Protein AF-A0A1W9QT83-F1 (afdb_monomer_lite)

Sequence (142 aa):
SISLGHSGQTVPYPSFKALQLLGELPFEMGDELLMIAYSELGGSGMVKSPEMSQEYIMQFAVNIACPGLDSLLYEDQLYHTIRVGGQCWMKENLNVGEMIMGNQTQTNNGTIEKYCYGNSTDLCNMRGGLFKWDELMQYCAI

Foldseek 3Di:
DDWDWDDDPPDPDTDIDDDDPPDDDPDDQQDWDWAWDADPLGIAIDIDRHNDDDDDDTDSDWPDFDVVPQWDQDQNDIFGWIQDSNDIDTPAAAAHWDEDEPVDDDDLPVTQYFHAVVNDVVSCVVHNTHDDPCSVVSVDDD

Secondary structure (DSSP, 8-state):
---EEE--TT-SS-EEE----SS-----TT--EEEEEEETTEEEEEEE--SS---------SSPPBTTBSEEEETTEEEEEEEETTEEEESSPP--SEEE-TTS---SSSS-EEE-GGG-HHHHHHH--B--HHHHTTT---

Structure (mmCIF, N/CA/C/O 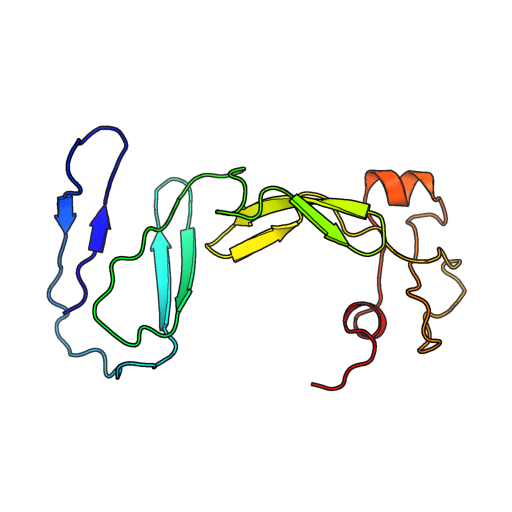backbone):
data_AF-A0A1W9QT83-F1
#
_entry.id   AF-A0A1W9QT83-F1
#
loop_
_atom_site.group_PDB
_atom_site.id
_atom_site.type_symbol
_atom_site.label_atom_id
_atom_site.label_alt_id
_atom_site.label_comp_id
_atom_site.label_asym_id
_atom_site.label_entity_id
_ato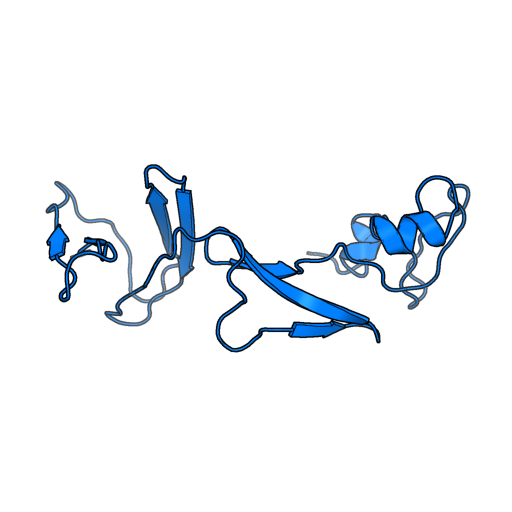m_site.label_seq_id
_atom_site.pdbx_PDB_ins_code
_atom_site.Cartn_x
_atom_site.Cartn_y
_atom_site.Cartn_z
_atom_site.occupancy
_atom_site.B_iso_or_equiv
_atom_site.auth_seq_id
_atom_site.auth_comp_id
_atom_site.auth_asym_id
_atom_site.auth_atom_id
_atom_site.pdbx_PDB_model_num
ATOM 1 N N . SER A 1 1 ? 27.875 2.497 -19.200 1.00 55.38 1 SER A N 1
ATOM 2 C CA . SER A 1 1 ? 27.122 3.642 -19.754 1.00 55.38 1 SER A CA 1
ATOM 3 C C . SER A 1 1 ? 25.636 3.333 -19.675 1.00 55.38 1 SER A C 1
ATOM 5 O O . SER A 1 1 ? 25.243 2.220 -20.002 1.00 55.38 1 SER A O 1
ATOM 7 N N . ILE A 1 2 ? 24.811 4.273 -19.205 1.00 59.38 2 ILE A N 1
ATOM 8 C CA . ILE A 1 2 ? 23.347 4.124 -19.239 1.00 59.38 2 ILE A CA 1
ATOM 9 C C . ILE A 1 2 ? 22.875 4.513 -20.641 1.00 59.38 2 ILE A C 1
ATOM 11 O O . ILE A 1 2 ? 23.244 5.572 -21.147 1.00 59.38 2 ILE A O 1
ATOM 15 N N . SER A 1 3 ? 22.075 3.658 -21.274 1.00 62.03 3 SER A N 1
ATOM 16 C CA . SER A 1 3 ? 21.411 3.969 -22.541 1.00 62.03 3 SER A CA 1
ATOM 17 C C . SER A 1 3 ? 19.902 3.947 -22.324 1.00 62.03 3 SER A C 1
ATOM 19 O O . SER A 1 3 ? 19.382 3.042 -21.676 1.00 62.03 3 SER A O 1
ATOM 21 N N . LEU A 1 4 ? 19.201 4.976 -22.805 1.00 60.41 4 LEU A N 1
ATOM 22 C CA . LEU A 1 4 ? 17.752 5.092 -22.660 1.00 60.41 4 LEU A CA 1
ATOM 23 C C . LEU A 1 4 ? 17.094 4.792 -24.007 1.00 60.41 4 LEU A C 1
ATOM 25 O O . LEU A 1 4 ? 17.398 5.415 -25.021 1.00 60.41 4 LEU A O 1
ATOM 29 N N . GLY A 1 5 ? 16.197 3.813 -24.029 1.00 58.50 5 GLY A N 1
ATOM 30 C CA . GLY A 1 5 ? 15.383 3.479 -25.195 1.00 58.50 5 GLY A CA 1
ATOM 31 C C . GLY A 1 5 ? 13.982 4.056 -25.081 1.00 58.50 5 GLY A C 1
ATOM 32 O O . GLY A 1 5 ? 13.394 4.041 -24.004 1.00 58.50 5 GLY A O 1
ATOM 33 N N . HIS A 1 6 ? 13.425 4.531 -26.195 1.00 55.66 6 HIS A N 1
ATOM 34 C CA . HIS A 1 6 ? 11.989 4.785 -26.302 1.00 55.66 6 HIS A CA 1
ATOM 35 C C . HIS A 1 6 ? 11.389 3.805 -27.315 1.00 55.66 6 HIS A C 1
ATOM 37 O O . HIS A 1 6 ? 11.796 3.784 -28.479 1.00 55.66 6 HIS A O 1
ATOM 43 N N . SER A 1 7 ? 10.417 3.003 -26.876 1.00 55.75 7 SER A N 1
ATOM 44 C CA . SER A 1 7 ? 9.588 2.164 -27.745 1.00 55.75 7 SER A CA 1
ATOM 45 C C . SER A 1 7 ? 8.173 2.736 -27.742 1.00 55.75 7 SER A C 1
ATOM 47 O O . SER A 1 7 ? 7.360 2.442 -26.870 1.00 55.75 7 SER A O 1
ATOM 49 N N . GLY A 1 8 ? 7.910 3.634 -28.691 1.00 51.91 8 GLY A N 1
ATOM 50 C CA . GLY A 1 8 ? 6.544 4.030 -29.021 1.00 51.91 8 GLY A CA 1
ATOM 51 C C . GLY A 1 8 ? 5.920 2.949 -29.898 1.00 51.91 8 GLY A C 1
ATOM 52 O O . GLY A 1 8 ? 6.623 2.360 -30.717 1.00 51.91 8 GLY A O 1
ATOM 53 N N . GLN A 1 9 ? 4.612 2.715 -29.773 1.00 50.53 9 GLN A N 1
ATOM 54 C CA . GLN A 1 9 ? 3.831 1.721 -30.539 1.00 50.53 9 GLN A CA 1
ATOM 55 C C . GLN A 1 9 ? 3.904 1.845 -32.083 1.00 50.53 9 GLN A C 1
ATOM 57 O O . GLN A 1 9 ? 3.215 1.118 -32.790 1.00 50.53 9 GLN A O 1
ATOM 62 N N . THR A 1 10 ? 4.729 2.732 -32.636 1.00 45.62 10 THR A N 1
ATOM 63 C CA . THR A 1 10 ? 4.882 2.977 -34.076 1.00 45.62 10 THR A CA 1
ATOM 64 C C . THR A 1 10 ? 6.204 2.481 -34.669 1.00 45.62 10 THR A C 1
ATOM 66 O O . THR A 1 10 ? 6.381 2.587 -35.881 1.00 45.62 10 THR A O 1
ATOM 69 N N . VAL A 1 11 ? 7.123 1.914 -33.875 1.00 47.56 11 VAL A N 1
ATOM 70 C CA . VAL A 1 11 ? 8.383 1.345 -34.388 1.00 47.56 11 VAL A CA 1
ATOM 71 C C . VAL A 1 11 ? 8.603 -0.096 -33.909 1.00 47.56 11 VAL A C 1
ATOM 73 O O . VAL A 1 11 ? 8.584 -0.344 -32.706 1.00 47.56 11 VAL A O 1
ATOM 76 N N . PRO A 1 12 ? 8.864 -1.053 -34.826 1.00 52.12 12 PRO A N 1
ATOM 77 C CA . PRO A 1 12 ? 9.089 -2.461 -34.481 1.00 52.12 12 PRO A CA 1
ATOM 78 C C . PRO A 1 12 ? 10.422 -2.717 -33.759 1.00 52.12 12 PRO A C 1
ATOM 80 O O . PRO A 1 12 ? 10.658 -3.828 -33.295 1.00 52.12 12 PRO A O 1
ATOM 83 N N . TYR A 1 13 ? 11.281 -1.698 -33.641 1.00 56.44 13 TYR A N 1
ATOM 84 C CA . TYR A 1 13 ? 12.549 -1.760 -32.922 1.00 56.44 13 TYR A CA 1
ATOM 85 C C . TYR A 1 13 ? 12.669 -0.563 -31.970 1.00 56.44 13 TYR A C 1
ATOM 87 O O . TYR A 1 13 ? 12.417 0.569 -32.398 1.00 56.44 13 TYR A O 1
ATOM 95 N N . PRO A 1 14 ? 13.059 -0.770 -30.699 1.00 59.81 14 PRO A N 1
ATOM 96 C CA . PRO A 1 14 ? 13.330 0.333 -29.787 1.00 59.81 14 PRO A CA 1
ATOM 97 C C . PRO A 1 14 ? 14.470 1.189 -30.351 1.00 59.81 14 PRO A C 1
ATOM 99 O O . PRO A 1 14 ? 15.578 0.708 -30.583 1.00 59.81 14 PRO A O 1
ATOM 102 N N . SER A 1 15 ? 14.206 2.475 -30.587 1.00 58.28 15 SER A N 1
ATOM 103 C CA . SER A 1 15 ? 15.265 3.420 -30.934 1.00 58.28 15 SER A CA 1
ATOM 104 C C . SER A 1 15 ? 15.925 3.891 -29.642 1.00 58.28 15 SER A C 1
ATOM 106 O O . SER A 1 15 ? 15.308 4.619 -28.854 1.00 58.28 15 SER A O 1
ATOM 108 N N . PHE A 1 16 ? 17.165 3.470 -29.411 1.00 58.16 16 PHE A N 1
ATOM 109 C CA . PHE A 1 16 ? 17.942 3.915 -28.261 1.00 58.16 16 PHE A CA 1
ATOM 110 C C . PHE A 1 16 ? 18.476 5.331 -28.491 1.00 58.16 16 PHE A C 1
ATOM 112 O O . PHE A 1 16 ? 19.117 5.620 -29.501 1.00 58.16 16 PHE A O 1
ATOM 119 N N . LYS A 1 17 ? 18.197 6.229 -27.547 1.00 58.16 17 LYS A N 1
ATOM 120 C CA . LYS A 1 17 ? 18.796 7.558 -27.446 1.00 58.16 17 LYS A CA 1
ATOM 121 C C . LYS A 1 17 ? 19.750 7.531 -26.256 1.00 58.16 17 LYS A C 1
ATOM 123 O O . LYS A 1 17 ? 19.338 7.614 -25.103 1.00 58.16 17 LYS A O 1
ATOM 128 N N . ALA A 1 18 ? 21.038 7.394 -26.536 1.00 56.88 18 ALA A N 1
ATOM 129 C CA . ALA A 1 18 ? 22.068 7.560 -25.523 1.00 56.88 18 ALA A CA 1
ATOM 130 C C . ALA A 1 18 ? 22.565 9.009 -25.559 1.00 56.88 18 ALA A C 1
ATOM 132 O O . ALA A 1 18 ? 22.970 9.502 -26.611 1.00 56.88 18 ALA A O 1
ATOM 133 N N . LEU A 1 19 ? 22.536 9.684 -24.414 1.00 58.28 19 LEU A N 1
ATOM 134 C CA . LEU A 1 19 ? 23.326 10.887 -24.194 1.00 58.28 19 LEU A CA 1
ATOM 135 C C . LEU A 1 19 ? 24.531 10.465 -23.354 1.00 58.28 19 LEU A C 1
ATOM 137 O O . LEU A 1 19 ? 24.359 9.896 -22.277 1.00 58.28 19 LEU A O 1
ATOM 141 N N . GLN A 1 20 ? 25.744 10.721 -23.844 1.00 57.00 20 GLN A N 1
ATOM 142 C CA . GLN A 1 20 ? 26.935 10.600 -23.012 1.00 57.00 20 GLN A CA 1
ATOM 143 C C . GLN A 1 20 ? 26.836 11.698 -21.947 1.00 57.00 20 GLN A C 1
ATOM 145 O O . GLN A 1 20 ? 26.928 12.883 -22.268 1.00 57.00 20 GLN A O 1
ATOM 150 N N . LEU A 1 21 ? 26.576 11.323 -20.695 1.00 58.50 21 LEU A N 1
ATOM 151 C CA . LEU A 1 21 ? 26.629 12.270 -19.585 1.00 58.50 21 LEU A CA 1
ATOM 152 C C . LEU A 1 21 ? 28.044 12.867 -19.528 1.00 58.50 21 LEU A C 1
ATOM 154 O O . LEU A 1 21 ? 29.029 12.144 -19.658 1.00 58.50 21 LEU A O 1
ATOM 158 N N . LEU A 1 22 ? 28.146 14.185 -19.329 1.00 54.22 22 LEU A N 1
ATOM 159 C CA . LEU A 1 22 ? 29.419 14.917 -19.191 1.00 54.22 22 LEU A CA 1
ATOM 160 C C . LEU A 1 22 ? 30.141 14.632 -17.852 1.00 54.22 22 LEU A C 1
ATOM 162 O O . LEU A 1 22 ? 31.019 15.385 -17.443 1.00 54.22 22 LEU A O 1
ATOM 166 N N . GLY A 1 23 ? 29.778 13.541 -17.178 1.00 60.16 23 GLY A N 1
ATOM 167 C CA . GLY A 1 23 ? 30.364 13.049 -15.939 1.00 60.16 23 GLY A CA 1
ATOM 168 C C . GLY A 1 23 ? 29.958 11.594 -15.697 1.00 60.16 23 GLY A C 1
ATOM 169 O O . GLY A 1 23 ? 28.930 11.132 -16.199 1.00 60.16 23 GLY A O 1
ATOM 170 N N . GLU A 1 24 ? 30.782 10.867 -14.947 1.00 60.38 24 GLU A N 1
ATOM 171 C CA . GLU A 1 24 ? 30.447 9.531 -14.458 1.00 60.38 24 GLU A CA 1
ATOM 172 C C . GLU A 1 24 ? 29.408 9.662 -13.3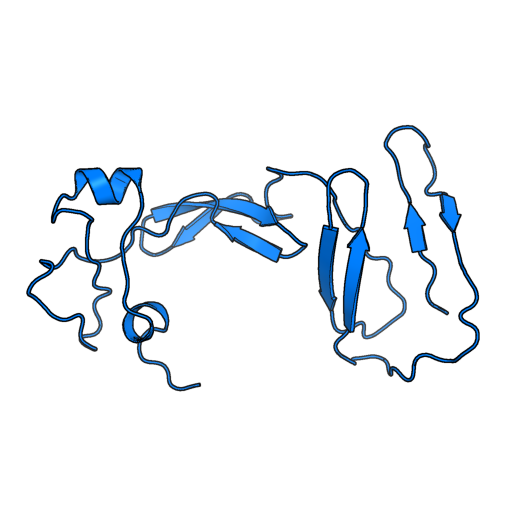38 1.00 60.38 24 GLU A C 1
ATOM 174 O O . GLU A 1 24 ? 29.560 10.483 -12.435 1.00 60.38 24 GLU A O 1
ATOM 179 N N . LEU A 1 25 ? 28.329 8.878 -13.403 1.00 67.50 25 LEU A N 1
ATOM 180 C CA . LEU A 1 25 ? 27.486 8.651 -12.233 1.00 67.50 25 LEU A CA 1
ATOM 181 C C . LEU A 1 25 ? 28.232 7.621 -11.372 1.00 67.50 25 LEU A C 1
ATOM 183 O O . LEU A 1 25 ? 28.440 6.514 -11.870 1.00 67.50 25 LEU A O 1
ATOM 187 N N . PRO A 1 26 ? 28.665 7.954 -10.146 1.00 71.12 26 PRO A N 1
ATOM 188 C CA . PRO A 1 26 ? 29.337 6.999 -9.278 1.00 71.12 26 PRO A CA 1
ATOM 189 C C . PRO A 1 26 ? 28.284 6.043 -8.712 1.00 71.12 26 PRO A C 1
ATOM 191 O O . PRO A 1 26 ? 27.663 6.338 -7.696 1.00 71.12 26 PRO A O 1
ATOM 194 N N . PHE A 1 27 ? 28.033 4.944 -9.417 1.00 74.62 27 PHE A N 1
ATOM 195 C CA . PHE A 1 27 ? 27.234 3.833 -8.916 1.00 74.62 27 PHE A CA 1
ATOM 196 C C . PHE A 1 27 ? 27.957 2.520 -9.195 1.00 74.62 27 PHE A C 1
ATOM 198 O O . PHE A 1 27 ? 28.554 2.339 -10.260 1.00 74.62 27 PHE A O 1
ATOM 205 N N . GLU A 1 28 ? 27.876 1.606 -8.244 1.00 82.62 28 GLU A N 1
ATOM 206 C CA . GLU A 1 28 ? 28.379 0.245 -8.338 1.00 82.62 28 GLU A CA 1
ATOM 207 C C . GLU A 1 28 ? 27.231 -0.728 -8.644 1.00 82.62 28 GLU A C 1
ATOM 209 O O . GLU A 1 28 ? 26.045 -0.427 -8.473 1.00 82.62 28 GLU A O 1
ATOM 214 N N . MET A 1 29 ? 27.570 -1.925 -9.127 1.00 83.50 29 MET A N 1
ATOM 215 C CA . MET A 1 29 ? 26.573 -2.994 -9.240 1.00 83.50 29 MET A CA 1
ATOM 216 C C . MET A 1 29 ? 26.015 -3.313 -7.849 1.00 83.50 29 MET A C 1
ATOM 218 O O . MET A 1 29 ? 26.774 -3.495 -6.899 1.00 83.50 29 MET A O 1
ATOM 222 N N . GLY A 1 30 ? 24.691 -3.394 -7.743 1.00 85.69 30 GLY A N 1
ATOM 223 C CA . GLY A 1 30 ? 23.987 -3.577 -6.473 1.00 85.69 30 GLY A CA 1
ATOM 224 C C . GLY A 1 30 ? 23.575 -2.281 -5.768 1.00 85.69 30 GLY A C 1
ATOM 225 O O . GLY A 1 30 ? 22.769 -2.357 -4.841 1.00 85.69 30 GLY A O 1
ATOM 226 N N . ASP A 1 31 ? 24.027 -1.107 -6.221 1.00 88.50 31 ASP A N 1
ATOM 227 C CA . ASP A 1 31 ? 23.522 0.163 -5.692 1.00 88.50 31 ASP A CA 1
ATOM 228 C C . ASP A 1 31 ? 22.038 0.338 -6.015 1.00 88.50 31 ASP A C 1
ATOM 230 O O . ASP A 1 31 ? 21.573 0.014 -7.111 1.00 88.50 31 ASP A O 1
ATOM 234 N N . GLU A 1 32 ? 21.285 0.884 -5.062 1.00 89.19 32 GLU A N 1
ATOM 235 C CA . GLU A 1 32 ? 19.878 1.201 -5.270 1.00 89.19 32 GLU A CA 1
ATOM 236 C C . GLU A 1 32 ? 19.735 2.456 -6.141 1.00 89.19 32 GLU A C 1
ATOM 238 O O . GLU A 1 32 ? 20.137 3.561 -5.772 1.00 89.19 32 GLU A O 1
ATOM 243 N N . LEU A 1 33 ? 19.130 2.283 -7.314 1.00 85.50 33 LEU A N 1
ATOM 244 C CA . LEU A 1 33 ? 18.914 3.333 -8.297 1.00 85.50 33 LEU A CA 1
ATOM 245 C C . LEU A 1 33 ? 17.421 3.630 -8.444 1.00 85.50 33 LEU A C 1
ATOM 247 O O . LEU A 1 33 ? 16.621 2.751 -8.777 1.00 85.50 33 LEU A O 1
ATOM 251 N N . LEU A 1 34 ? 17.058 4.905 -8.293 1.00 84.25 34 LEU A N 1
ATOM 252 C CA . LEU A 1 34 ? 15.756 5.428 -8.698 1.00 84.25 34 LEU A CA 1
ATOM 253 C C . LEU A 1 34 ? 15.821 5.870 -10.164 1.00 84.25 34 LEU A C 1
ATOM 255 O O . LEU A 1 34 ? 16.375 6.917 -10.500 1.00 84.25 34 LEU A O 1
ATOM 259 N N . MET A 1 35 ? 15.224 5.076 -11.047 1.00 82.06 35 MET A N 1
ATOM 260 C CA . MET A 1 35 ? 15.076 5.406 -12.462 1.00 82.06 35 MET A CA 1
ATOM 261 C C . MET A 1 35 ? 13.726 6.078 -12.679 1.00 82.06 35 MET A C 1
ATOM 263 O O . MET A 1 35 ? 12.700 5.480 -12.375 1.00 82.06 35 MET A O 1
ATOM 267 N N . ILE A 1 36 ? 13.707 7.297 -13.219 1.00 79.38 36 ILE A N 1
ATOM 268 C CA . ILE A 1 36 ? 12.475 8.020 -13.566 1.00 79.38 36 ILE A CA 1
ATOM 269 C C . ILE A 1 36 ? 12.534 8.403 -15.040 1.00 79.38 36 ILE A C 1
ATOM 271 O O . ILE A 1 36 ? 13.524 8.966 -15.504 1.00 79.38 36 ILE A O 1
ATOM 275 N N . ALA A 1 37 ? 11.450 8.149 -15.762 1.00 78.50 37 ALA A N 1
ATOM 276 C CA . ALA A 1 37 ? 11.232 8.662 -17.099 1.00 78.50 37 ALA A CA 1
ATOM 277 C C . ALA A 1 37 ? 9.956 9.497 -17.157 1.00 78.50 37 ALA A C 1
ATOM 279 O O . ALA A 1 37 ? 8.960 9.203 -16.498 1.00 78.50 37 ALA A O 1
ATOM 280 N N . TYR A 1 38 ? 9.991 10.527 -17.994 1.00 75.38 38 TYR A N 1
ATOM 281 C CA . TYR A 1 38 ? 8.864 11.410 -18.253 1.00 75.38 38 TYR A CA 1
ATOM 282 C C . TYR A 1 38 ? 8.428 11.272 -19.707 1.00 75.38 38 TYR A C 1
ATOM 284 O O . TYR A 1 38 ? 9.256 11.155 -20.611 1.00 75.38 38 TYR A O 1
ATOM 292 N N . SER A 1 39 ? 7.119 11.302 -19.916 1.00 75.50 39 SER A N 1
ATOM 293 C CA . SER A 1 39 ? 6.467 11.364 -21.221 1.00 75.50 39 SER A CA 1
ATOM 294 C C . SER A 1 39 ? 5.376 12.437 -21.194 1.00 75.50 39 SER A C 1
ATOM 296 O O . SER A 1 39 ? 5.061 12.978 -20.133 1.00 75.50 39 SER A O 1
ATOM 298 N N . GLU A 1 40 ? 4.748 12.705 -22.338 1.00 74.00 40 GLU A N 1
ATOM 299 C CA . GLU A 1 40 ? 3.580 13.597 -22.413 1.00 74.00 40 GLU A CA 1
ATOM 300 C C . GLU A 1 40 ? 2.391 13.101 -21.568 1.00 74.00 40 GLU A C 1
ATOM 302 O O . GLU A 1 40 ? 1.560 13.899 -21.147 1.00 74.00 40 GLU A O 1
ATOM 307 N N . LEU A 1 41 ? 2.331 11.798 -21.268 1.00 71.19 41 LEU A N 1
ATOM 308 C CA . LEU A 1 41 ? 1.304 11.189 -20.416 1.00 71.19 41 LEU A CA 1
ATOM 309 C C . LEU A 1 41 ? 1.622 11.299 -18.915 1.00 71.19 41 LEU A C 1
ATOM 311 O O . LEU A 1 41 ? 0.786 10.947 -18.085 1.00 71.19 41 LEU A O 1
ATOM 315 N N . GLY A 1 42 ? 2.821 11.770 -18.557 1.00 73.50 42 GLY A N 1
ATOM 316 C CA . GLY A 1 42 ? 3.296 11.881 -17.179 1.00 73.50 42 GLY A CA 1
ATOM 317 C C . GLY A 1 42 ? 4.599 11.124 -16.913 1.00 73.50 42 GLY A C 1
ATOM 318 O O . GLY A 1 42 ? 5.266 10.626 -17.827 1.00 73.50 42 GLY A O 1
ATOM 319 N N . GLY A 1 43 ? 4.977 11.072 -15.634 1.00 74.62 43 GLY A N 1
ATOM 320 C CA . GLY A 1 43 ? 6.170 10.379 -15.151 1.00 74.62 43 GLY A CA 1
ATOM 321 C C . GLY A 1 43 ? 5.886 8.935 -14.732 1.00 74.62 43 GLY A C 1
ATOM 322 O O . GLY A 1 43 ? 4.877 8.654 -14.091 1.00 74.62 43 GLY A O 1
ATOM 323 N N . SER A 1 44 ? 6.802 8.024 -15.051 1.00 79.31 44 SER A N 1
ATOM 324 C CA . SER A 1 44 ? 6.878 6.693 -14.449 1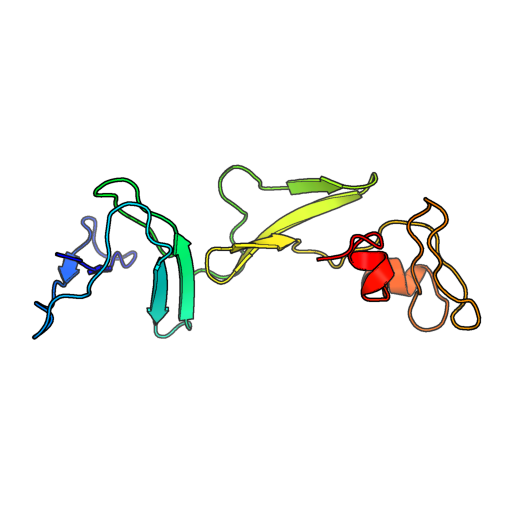.00 79.31 44 SER A CA 1
ATOM 325 C C . SER A 1 44 ? 8.300 6.460 -13.965 1.00 79.31 44 SER A C 1
ATOM 327 O O . SER A 1 44 ? 9.252 6.809 -14.655 1.00 79.31 44 SER A O 1
ATOM 329 N N . GLY A 1 45 ? 8.455 5.830 -12.807 1.00 80.19 45 GLY A N 1
ATOM 330 C CA . GLY A 1 45 ? 9.766 5.445 -12.298 1.00 80.19 45 GLY A CA 1
ATOM 331 C C . GLY A 1 45 ? 9.804 4.007 -11.825 1.00 80.19 45 GLY A C 1
ATOM 332 O O . GLY A 1 45 ? 8.832 3.285 -11.989 1.00 80.19 45 GLY A O 1
ATOM 333 N N . MET A 1 46 ? 10.936 3.575 -11.295 1.00 82.00 46 MET A N 1
ATOM 334 C CA . MET A 1 46 ? 11.109 2.327 -10.558 1.00 82.00 46 MET A CA 1
ATOM 335 C C . MET A 1 46 ? 12.400 2.417 -9.745 1.00 82.00 46 MET A C 1
ATOM 337 O O . MET A 1 46 ? 13.363 3.051 -10.178 1.00 82.00 46 MET A O 1
ATOM 341 N N . VAL A 1 47 ? 12.419 1.753 -8.594 1.00 85.38 47 VAL A N 1
ATOM 342 C CA . VAL A 1 47 ? 13.620 1.570 -7.775 1.00 85.38 47 VAL A CA 1
ATOM 343 C C . VAL A 1 47 ? 14.171 0.171 -8.039 1.00 85.38 47 VAL A C 1
ATOM 345 O O . VAL A 1 47 ? 13.406 -0.801 -8.017 1.00 85.38 47 VAL A O 1
ATOM 348 N N . LYS A 1 48 ? 15.462 0.063 -8.366 1.00 86.38 48 LYS A N 1
ATOM 349 C CA . LYS A 1 48 ? 16.139 -1.213 -8.651 1.00 86.38 48 LYS A CA 1
ATOM 350 C C . LYS A 1 48 ? 17.593 -1.190 -8.205 1.00 86.38 48 LYS A C 1
ATOM 352 O O . LYS A 1 48 ? 18.247 -0.166 -8.336 1.00 86.38 48 LYS A O 1
ATOM 357 N N . SER A 1 49 ? 18.093 -2.362 -7.827 1.00 89.88 49 SER A N 1
ATOM 358 C CA . SER A 1 49 ? 19.502 -2.607 -7.512 1.00 89.88 49 SER A CA 1
ATOM 359 C C . SER A 1 49 ? 20.105 -3.568 -8.543 1.00 89.88 49 SER A C 1
ATOM 361 O O . SER A 1 49 ? 20.122 -4.776 -8.313 1.00 89.88 49 SER A O 1
ATOM 363 N N . PRO A 1 50 ? 20.490 -3.093 -9.743 1.00 86.69 50 PRO A N 1
ATOM 364 C CA . PRO A 1 50 ? 21.009 -3.958 -10.799 1.00 86.69 50 PRO A CA 1
ATOM 365 C C . PRO A 1 50 ? 22.339 -4.598 -10.393 1.00 86.69 50 PRO A C 1
ATOM 367 O O . PRO A 1 50 ? 23.341 -3.910 -10.223 1.00 86.69 50 PRO A O 1
ATOM 370 N N . GLU A 1 51 ? 22.372 -5.926 -10.326 1.00 89.00 51 GLU A N 1
ATOM 371 C CA . GLU A 1 51 ? 23.606 -6.695 -10.099 1.00 89.00 51 GLU A CA 1
ATOM 372 C C . GLU A 1 51 ? 24.433 -6.888 -11.382 1.00 89.00 51 GLU A C 1
ATOM 374 O O . GLU A 1 51 ? 25.588 -7.299 -11.335 1.00 89.00 51 GLU A O 1
ATOM 379 N N . MET A 1 52 ? 23.841 -6.605 -12.547 1.00 86.38 52 MET A N 1
ATOM 380 C CA . MET A 1 52 ? 24.482 -6.707 -13.857 1.00 86.38 52 MET A CA 1
ATOM 381 C C . MET A 1 52 ? 23.829 -5.757 -14.869 1.00 86.38 52 MET A C 1
ATOM 383 O O . MET A 1 52 ? 22.808 -5.125 -14.594 1.00 86.38 52 MET A O 1
ATOM 387 N N . SER A 1 53 ? 24.400 -5.670 -16.075 1.00 82.62 53 SER A N 1
ATOM 388 C CA . SER A 1 53 ? 23.781 -4.926 -17.177 1.00 82.62 53 SER A CA 1
ATOM 389 C C . SER A 1 53 ? 22.456 -5.580 -17.577 1.00 82.62 53 SER A C 1
ATOM 391 O O . SER A 1 53 ? 22.431 -6.734 -18.005 1.00 82.62 53 SER A O 1
ATOM 393 N N . GLN A 1 54 ? 21.357 -4.841 -17.419 1.00 79.12 54 GLN A N 1
ATOM 394 C CA . GLN A 1 54 ? 20.004 -5.315 -17.685 1.00 79.12 54 GLN A CA 1
ATOM 395 C C . GLN A 1 54 ? 19.168 -4.220 -18.352 1.00 79.12 54 GLN A C 1
ATOM 397 O O . GLN A 1 54 ? 19.315 -3.033 -18.055 1.00 79.12 54 GLN A O 1
ATOM 402 N N . GLU A 1 55 ? 18.268 -4.629 -19.244 1.00 80.69 55 GLU A N 1
ATOM 403 C CA . GLU A 1 55 ? 17.258 -3.746 -19.818 1.00 80.69 55 GLU A CA 1
ATOM 404 C C . GLU A 1 55 ? 16.047 -3.628 -18.892 1.00 80.69 55 GLU A C 1
ATOM 406 O O . GLU A 1 55 ? 15.488 -4.629 -18.439 1.00 80.69 55 GLU A O 1
ATOM 411 N N . TYR A 1 56 ? 15.598 -2.394 -18.662 1.00 79.06 56 TYR A N 1
ATOM 412 C CA . TYR A 1 56 ? 14.390 -2.124 -17.897 1.00 79.06 56 TYR A CA 1
ATOM 413 C C . TYR A 1 56 ? 13.339 -1.406 -18.740 1.00 79.06 56 TYR A C 1
ATOM 415 O O . TYR A 1 56 ? 13.613 -0.389 -19.376 1.00 79.06 56 TYR A O 1
ATOM 423 N N . ILE A 1 57 ? 12.105 -1.911 -18.695 1.00 74.44 57 ILE A N 1
ATOM 424 C CA . ILE A 1 57 ? 10.979 -1.361 -19.453 1.00 74.44 57 ILE A CA 1
ATOM 425 C C . ILE A 1 57 ? 10.072 -0.557 -18.519 1.00 74.44 57 ILE A C 1
ATOM 427 O O . ILE A 1 57 ? 9.374 -1.101 -17.652 1.00 74.44 57 ILE A O 1
ATOM 431 N N . MET A 1 58 ? 10.047 0.755 -18.740 1.00 74.19 58 MET A N 1
ATOM 432 C CA . MET A 1 58 ? 9.114 1.679 -18.097 1.00 74.19 58 MET A CA 1
ATOM 433 C C . MET A 1 58 ? 7.841 1.766 -18.943 1.00 74.19 58 MET A C 1
ATOM 435 O O . MET A 1 58 ? 7.902 2.047 -20.137 1.00 74.19 58 MET A O 1
ATOM 439 N N . GLN A 1 59 ? 6.688 1.490 -18.335 1.00 70.00 59 GLN A N 1
ATOM 440 C CA . GLN A 1 59 ? 5.389 1.598 -18.998 1.00 70.00 59 GLN A CA 1
ATOM 441 C C . GLN A 1 59 ? 4.708 2.896 -18.570 1.00 70.00 59 GLN A C 1
ATOM 443 O O . GLN A 1 59 ? 4.548 3.145 -17.380 1.00 70.00 59 GLN A O 1
ATOM 448 N N . PHE A 1 60 ? 4.277 3.692 -19.547 1.00 71.44 60 PHE A N 1
ATOM 449 C CA . PHE A 1 60 ? 3.538 4.946 -19.337 1.00 71.44 60 PHE A CA 1
ATOM 450 C C . PHE A 1 60 ? 2.015 4.755 -19.392 1.00 71.44 60 PHE A C 1
ATOM 452 O O . PHE A 1 60 ? 1.264 5.709 -19.570 1.00 71.44 60 PHE A O 1
ATOM 459 N N . ALA A 1 61 ? 1.550 3.510 -19.291 1.00 62.91 61 ALA A N 1
ATOM 460 C CA . ALA A 1 61 ? 0.141 3.176 -19.390 1.00 62.91 61 ALA A CA 1
ATOM 461 C C . ALA A 1 61 ? -0.528 3.186 -18.013 1.00 62.91 61 ALA A C 1
ATOM 463 O O . ALA A 1 61 ? -0.016 2.618 -17.051 1.00 62.91 61 ALA A O 1
ATOM 464 N N . VAL A 1 62 ? -1.703 3.803 -17.952 1.00 65.50 62 VAL A N 1
ATOM 465 C CA . VAL A 1 62 ? -2.599 3.762 -16.796 1.00 65.50 62 VAL A CA 1
ATOM 466 C C . VAL A 1 62 ? -3.500 2.524 -16.889 1.00 65.50 62 VAL A C 1
ATOM 468 O O . VAL A 1 62 ? -3.883 2.124 -17.987 1.00 65.50 62 VAL A O 1
ATOM 471 N N . ASN A 1 63 ? -3.858 1.923 -15.751 1.00 69.31 63 ASN A N 1
ATOM 472 C CA . ASN A 1 63 ? -4.763 0.763 -15.647 1.00 69.31 63 ASN A CA 1
ATOM 473 C C . ASN A 1 63 ? -4.264 -0.574 -16.238 1.00 69.31 63 ASN A C 1
ATOM 475 O O . ASN A 1 63 ? -5.086 -1.420 -16.590 1.00 69.31 63 ASN A O 1
ATOM 479 N N . ILE A 1 64 ? -2.952 -0.805 -16.329 1.00 81.69 64 ILE A N 1
ATOM 480 C CA . ILE A 1 64 ? -2.419 -2.146 -16.636 1.00 81.69 64 ILE A CA 1
ATOM 481 C C . ILE A 1 64 ? -2.232 -2.928 -15.334 1.00 81.69 64 ILE A C 1
ATOM 483 O O . ILE A 1 64 ? -1.710 -2.376 -14.366 1.00 81.69 64 ILE A O 1
ATOM 487 N N . ALA A 1 65 ? -2.639 -4.198 -15.325 1.00 86.38 65 ALA A N 1
ATOM 488 C CA . ALA A 1 65 ? -2.410 -5.118 -14.214 1.00 86.38 65 ALA A CA 1
ATOM 489 C C . ALA A 1 65 ? -0.913 -5.379 -13.968 1.00 86.38 65 ALA A C 1
ATOM 491 O O . ALA A 1 65 ? -0.070 -5.175 -14.848 1.00 86.38 65 ALA A O 1
ATOM 492 N N . CYS A 1 66 ? -0.553 -5.816 -12.765 1.00 87.25 66 CYS A N 1
ATOM 493 C CA . CYS A 1 66 ? 0.844 -6.106 -12.470 1.00 87.25 66 CYS A CA 1
ATOM 494 C C . CYS A 1 66 ? 1.354 -7.357 -13.194 1.00 87.25 66 CYS A C 1
ATOM 496 O O . CYS A 1 66 ? 0.686 -8.388 -13.165 1.00 87.25 66 CYS A O 1
ATOM 498 N N . PRO A 1 67 ? 2.566 -7.319 -13.789 1.00 84.06 67 PRO A N 1
ATOM 499 C CA . PRO A 1 67 ? 3.141 -8.485 -14.451 1.00 84.06 67 PRO A CA 1
ATOM 500 C C . PRO A 1 67 ? 3.228 -9.690 -13.506 1.00 84.06 67 PRO A C 1
ATOM 502 O O . PRO A 1 67 ? 3.944 -9.645 -12.509 1.00 84.06 67 PRO A O 1
ATOM 505 N N . GLY A 1 68 ? 2.505 -10.763 -13.829 1.00 85.50 68 GLY A N 1
ATOM 506 C CA . GLY A 1 68 ? 2.492 -11.996 -13.035 1.00 85.50 68 GLY A CA 1
ATOM 507 C C . GLY A 1 68 ? 1.677 -11.927 -11.739 1.00 85.50 68 GLY A C 1
ATOM 508 O O . GLY A 1 68 ? 1.701 -12.887 -10.974 1.00 85.50 68 GLY A O 1
ATOM 509 N N . LEU A 1 69 ? 0.957 -10.830 -11.490 1.00 89.44 69 LEU A N 1
ATOM 510 C CA . LEU A 1 69 ? 0.112 -10.660 -10.311 1.00 89.44 69 LEU A CA 1
ATOM 511 C C . LEU A 1 69 ? -1.136 -9.858 -10.677 1.00 89.44 69 LEU A C 1
ATOM 513 O O . LEU A 1 69 ? -1.286 -8.727 -10.236 1.00 89.44 69 LEU A O 1
ATOM 517 N N . ASP A 1 70 ? -2.033 -10.415 -11.487 1.00 90.88 70 ASP A N 1
ATOM 518 C CA . ASP A 1 70 ? -3.244 -9.694 -11.914 1.00 90.88 70 ASP A CA 1
ATOM 519 C C . ASP A 1 70 ? -4.204 -9.406 -10.747 1.00 90.88 70 ASP A C 1
ATOM 521 O O . ASP A 1 70 ? -4.884 -8.377 -10.710 1.00 90.88 70 ASP A O 1
ATOM 525 N N . SER A 1 71 ? -4.220 -10.305 -9.763 1.00 94.12 71 SER A N 1
ATOM 526 C CA . SER A 1 71 ? -4.999 -10.185 -8.537 1.00 94.12 71 SER A CA 1
ATOM 527 C C . SER A 1 71 ? -4.276 -10.820 -7.353 1.00 94.12 71 SER A C 1
ATOM 529 O O . SER A 1 71 ? -3.572 -11.818 -7.514 1.00 94.12 71 SER A O 1
ATOM 531 N N . LEU A 1 72 ? -4.501 -10.274 -6.164 1.00 94.50 72 LEU A N 1
ATOM 532 C CA . LEU A 1 72 ? -3.956 -10.716 -4.887 1.00 94.50 72 LEU A CA 1
ATOM 533 C C . LEU A 1 72 ? -5.110 -11.052 -3.934 1.00 94.50 72 LEU A C 1
ATOM 535 O O . LEU A 1 72 ? -6.016 -10.241 -3.757 1.00 94.50 72 LEU A O 1
ATOM 539 N N . LEU A 1 73 ? -5.064 -12.229 -3.308 1.00 95.44 73 LEU A N 1
ATOM 540 C CA . LEU A 1 73 ? -5.941 -12.574 -2.189 1.00 95.44 73 LEU A CA 1
ATOM 541 C C . LEU A 1 73 ? -5.266 -12.135 -0.883 1.00 95.44 73 LEU A C 1
ATOM 543 O O . LEU A 1 73 ? -4.154 -12.578 -0.596 1.00 95.44 73 LEU A O 1
ATOM 547 N N . TYR A 1 74 ? -5.925 -11.272 -0.114 1.00 94.38 74 TYR A N 1
ATOM 548 C CA . TYR A 1 74 ? -5.428 -10.753 1.160 1.00 94.38 74 TYR A CA 1
ATOM 549 C C . TYR A 1 74 ? -6.572 -10.677 2.176 1.00 94.38 74 TYR A C 1
ATOM 551 O O . TYR A 1 74 ? -7.581 -10.034 1.888 1.00 94.38 74 TYR A O 1
ATOM 559 N N . GLU A 1 75 ? -6.417 -11.337 3.333 1.00 92.62 75 GLU A N 1
ATOM 560 C CA . GLU A 1 75 ? -7.426 -11.402 4.413 1.00 92.62 75 GLU A CA 1
ATOM 561 C C . GLU A 1 75 ? -8.840 -11.694 3.873 1.00 92.62 75 GLU A C 1
ATOM 563 O O . GLU A 1 75 ? -9.776 -10.913 4.046 1.00 92.62 75 GLU A O 1
ATOM 568 N N . ASP A 1 76 ? -8.960 -12.792 3.119 1.00 91.06 76 ASP A N 1
ATOM 569 C CA . ASP A 1 76 ? -10.196 -13.271 2.479 1.00 91.06 76 ASP A CA 1
ATOM 570 C C . ASP A 1 76 ? -10.846 -12.322 1.454 1.00 91.06 76 ASP A C 1
ATOM 572 O O . ASP A 1 76 ? -11.960 -12.570 0.982 1.00 91.06 76 ASP A O 1
ATOM 576 N N . GLN A 1 77 ? -10.141 -11.273 1.025 1.00 92.06 77 GLN A N 1
ATOM 577 C CA . GLN A 1 77 ? -10.599 -10.357 -0.014 1.00 92.06 77 GLN A CA 1
ATOM 578 C C . GLN A 1 77 ? -9.677 -10.380 -1.239 1.00 92.06 77 GLN A C 1
ATOM 580 O O . GLN A 1 77 ? -8.451 -10.330 -1.137 1.00 92.06 77 GLN A O 1
ATOM 585 N N . LEU A 1 78 ? -10.283 -10.464 -2.426 1.00 95.31 78 LEU A N 1
ATOM 586 C CA . LEU A 1 78 ? -9.575 -10.398 -3.701 1.00 95.31 78 LEU A CA 1
ATOM 587 C C . LEU A 1 78 ? -9.420 -8.938 -4.143 1.00 95.31 78 LEU A C 1
ATOM 589 O O . LEU A 1 78 ? -10.415 -8.228 -4.292 1.00 95.31 78 LEU A O 1
ATOM 593 N N . TYR A 1 79 ? -8.183 -8.527 -4.400 1.00 95.94 79 TYR A N 1
ATOM 594 C CA . TYR A 1 79 ? -7.824 -7.213 -4.926 1.00 95.94 79 TYR A CA 1
ATOM 595 C C . TYR A 1 79 ? -7.213 -7.375 -6.307 1.00 95.94 79 TYR A C 1
ATOM 597 O O . TYR A 1 79 ? -6.283 -8.162 -6.485 1.00 95.94 79 TYR A O 1
ATOM 605 N N . HIS A 1 80 ? -7.686 -6.619 -7.287 1.00 95.12 80 HIS A N 1
ATOM 606 C CA . HIS A 1 80 ? -6.966 -6.501 -8.547 1.00 95.12 80 HIS A CA 1
ATOM 607 C C . HIS A 1 80 ? -5.747 -5.618 -8.333 1.00 95.12 80 HIS A C 1
ATOM 609 O O . HIS A 1 80 ? -5.728 -4.754 -7.455 1.00 95.12 80 HIS A O 1
ATOM 615 N N . THR A 1 81 ? -4.726 -5.799 -9.153 1.00 93.31 81 THR A N 1
ATOM 616 C CA . THR A 1 81 ? -3.557 -4.927 -9.108 1.00 93.31 81 THR A CA 1
ATOM 617 C C . THR A 1 81 ? -3.538 -3.983 -10.294 1.00 93.31 81 THR A C 1
ATOM 619 O O . THR A 1 81 ? -4.110 -4.245 -11.356 1.00 93.31 81 THR A O 1
ATOM 622 N N . ILE A 1 82 ? -2.855 -2.863 -10.110 1.00 90.19 82 ILE A N 1
ATOM 623 C CA . ILE A 1 82 ? -2.491 -1.946 -11.176 1.00 90.19 82 ILE A CA 1
ATOM 624 C C . ILE A 1 82 ? -1.043 -1.510 -11.006 1.00 90.19 82 ILE A C 1
ATOM 626 O O . ILE A 1 82 ? -0.533 -1.349 -9.895 1.00 90.19 82 ILE A O 1
ATOM 630 N N . ARG A 1 83 ? -0.376 -1.278 -12.130 1.00 83.62 83 ARG A N 1
ATOM 631 C CA . ARG A 1 83 ? 0.968 -0.717 -12.162 1.00 83.62 83 ARG A CA 1
ATOM 632 C C . ARG A 1 83 ? 0.885 0.808 -12.199 1.00 83.62 83 ARG A C 1
ATOM 634 O O . ARG A 1 83 ? 0.343 1.377 -13.144 1.00 83.62 83 ARG A O 1
ATOM 641 N N . VAL A 1 84 ? 1.458 1.469 -11.195 1.00 80.75 84 VAL A N 1
ATOM 642 C CA . VAL A 1 84 ? 1.558 2.937 -11.121 1.00 80.75 84 VAL A CA 1
ATOM 643 C C . VAL A 1 84 ? 2.981 3.306 -10.727 1.00 80.75 84 VAL A C 1
ATOM 645 O O . VAL A 1 84 ? 3.482 2.858 -9.696 1.00 80.75 84 VAL A O 1
ATOM 648 N N . GLY A 1 85 ? 3.656 4.093 -11.570 1.00 74.44 85 GLY A N 1
ATOM 649 C CA . GLY A 1 85 ? 5.037 4.517 -11.320 1.00 74.44 85 GLY A CA 1
ATOM 650 C C . GLY A 1 85 ? 5.990 3.338 -11.094 1.00 74.44 85 GLY A C 1
ATOM 651 O O . GLY A 1 85 ? 6.757 3.358 -10.138 1.00 74.44 85 GLY A O 1
ATOM 652 N N . GLY A 1 86 ? 5.860 2.285 -11.914 1.00 75.00 86 GLY A N 1
ATOM 653 C CA . GLY A 1 86 ? 6.668 1.056 -11.859 1.00 75.00 86 GLY A CA 1
ATOM 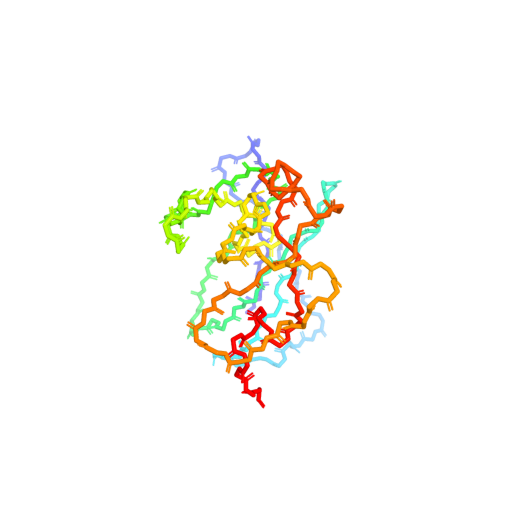654 C C . GLY A 1 86 ? 6.501 0.186 -10.615 1.00 75.00 86 GLY A C 1
ATOM 655 O O . GLY A 1 86 ? 7.134 -0.865 -10.545 1.00 75.00 86 GLY A O 1
ATOM 656 N N . GLN A 1 87 ? 5.634 0.581 -9.688 1.00 78.75 87 GLN A N 1
ATOM 657 C CA . GLN A 1 87 ? 5.257 -0.193 -8.515 1.00 78.75 87 GLN A CA 1
ATOM 658 C C . GLN A 1 87 ? 3.869 -0.801 -8.699 1.00 78.75 87 GLN A C 1
ATOM 660 O O . GLN A 1 87 ? 3.066 -0.336 -9.516 1.00 78.75 87 GLN A O 1
ATOM 665 N N . CYS A 1 88 ? 3.616 -1.859 -7.941 1.00 86.94 88 CYS A N 1
ATOM 666 C CA . CYS A 1 88 ? 2.347 -2.560 -7.926 1.00 86.94 88 CYS A CA 1
ATOM 667 C C . CYS A 1 88 ? 1.483 -2.066 -6.782 1.00 86.94 88 CYS A C 1
ATOM 669 O O . CYS A 1 88 ? 1.906 -2.085 -5.630 1.00 86.94 88 CYS A O 1
ATOM 671 N N . TRP A 1 89 ? 0.273 -1.649 -7.122 1.00 89.56 89 TRP A N 1
ATOM 672 C CA . TRP A 1 89 ? -0.718 -1.153 -6.182 1.00 89.56 89 TRP A CA 1
ATOM 673 C C . TRP A 1 89 ? -1.974 -2.004 -6.279 1.00 89.56 89 TRP A C 1
ATOM 675 O O . TRP A 1 89 ? -2.301 -2.509 -7.354 1.00 89.56 89 TRP A O 1
ATOM 685 N N . MET A 1 90 ? -2.697 -2.137 -5.170 1.00 93.38 90 MET A N 1
ATOM 686 C CA . MET A 1 90 ? -4.079 -2.606 -5.221 1.00 93.38 90 MET A CA 1
ATOM 687 C C . MET A 1 90 ? -4.918 -1.578 -5.985 1.00 93.38 90 MET A C 1
ATOM 689 O O . MET A 1 90 ? -4.737 -0.368 -5.831 1.00 93.38 90 MET A O 1
ATOM 693 N N . LYS A 1 91 ? -5.809 -2.064 -6.845 1.00 92.75 91 LYS A N 1
ATOM 694 C CA . LYS A 1 91 ? -6.729 -1.239 -7.626 1.00 92.75 91 LYS A CA 1
ATOM 695 C C . LYS A 1 91 ? -7.885 -0.748 -6.762 1.00 92.75 91 LYS A C 1
ATOM 697 O O . LYS A 1 91 ? -8.336 0.383 -6.925 1.00 92.75 91 LYS A O 1
ATOM 702 N N . GLU A 1 92 ? -8.383 -1.608 -5.884 1.00 94.38 92 GLU A N 1
ATOM 703 C CA . GLU A 1 92 ? -9.419 -1.292 -4.911 1.00 94.38 92 GLU A CA 1
ATOM 704 C C . GLU A 1 92 ? -8.819 -0.760 -3.605 1.00 94.38 92 GLU A C 1
ATOM 706 O O . GLU A 1 92 ? -7.683 -1.066 -3.242 1.00 94.38 92 GLU A O 1
ATOM 711 N N . ASN A 1 93 ? -9.616 0.016 -2.869 1.00 95.19 93 ASN A N 1
ATOM 712 C CA . ASN A 1 93 ? -9.237 0.468 -1.536 1.00 95.19 93 ASN A CA 1
ATOM 713 C C . ASN A 1 93 ? -9.264 -0.708 -0.553 1.00 95.19 93 ASN A C 1
ATOM 715 O O . ASN A 1 93 ? -10.196 -1.516 -0.568 1.00 95.19 93 ASN A O 1
ATOM 719 N N . LEU A 1 94 ? -8.271 -0.760 0.336 1.00 95.75 94 LEU A N 1
ATOM 720 C CA . LEU A 1 94 ? -8.159 -1.787 1.368 1.00 95.75 94 LEU A CA 1
ATOM 721 C C . LEU A 1 94 ? -9.425 -1.828 2.241 1.00 95.75 94 LEU A C 1
ATOM 723 O O . LEU A 1 94 ? -9.856 -0.794 2.748 1.00 95.75 94 LEU A O 1
ATOM 727 N N . ASN A 1 95 ? -10.023 -3.005 2.435 1.00 96.44 95 ASN A N 1
ATOM 728 C CA . ASN A 1 95 ? -11.259 -3.182 3.212 1.00 96.44 95 ASN A CA 1
ATOM 729 C C . ASN A 1 95 ? -11.262 -4.476 4.048 1.00 96.44 95 ASN A C 1
ATOM 731 O O . ASN A 1 95 ? -12.260 -5.187 4.132 1.00 96.44 95 ASN A O 1
ATOM 735 N N . VAL A 1 96 ? -10.160 -4.764 4.729 1.00 95.12 96 VAL A N 1
ATOM 736 C CA . VAL A 1 96 ? -10.011 -5.973 5.557 1.00 95.12 96 VAL A CA 1
ATOM 737 C C . VAL A 1 96 ? -10.325 -5.704 7.031 1.00 95.12 96 VAL A C 1
ATOM 739 O O . VAL A 1 96 ? -10.433 -4.546 7.430 1.00 95.12 96 VAL A O 1
ATOM 742 N N . GLY A 1 97 ? -10.498 -6.755 7.830 1.00 94.38 97 GLY A N 1
ATOM 743 C CA . GLY A 1 97 ? -10.673 -6.633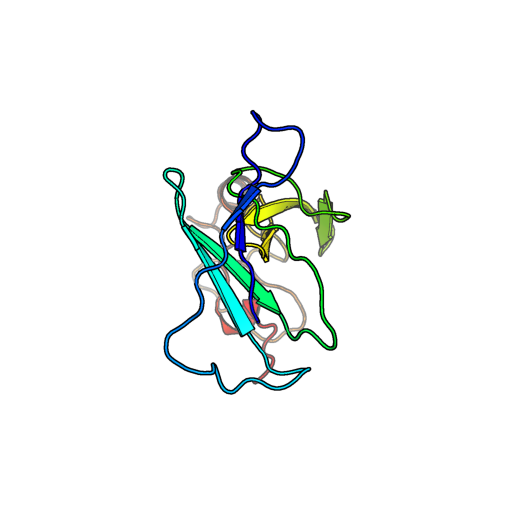 9.280 1.00 94.38 97 GLY A CA 1
ATOM 744 C C . GLY A 1 97 ? -12.085 -6.273 9.759 1.00 94.38 97 GLY A C 1
ATOM 745 O O . GLY A 1 97 ? -13.026 -6.116 8.969 1.00 94.38 97 GLY A O 1
ATOM 746 N N . GLU A 1 98 ? -12.223 -6.149 11.077 1.00 95.06 98 GLU A N 1
ATOM 747 C CA . GLU A 1 98 ? -13.472 -5.877 11.788 1.00 95.06 98 GLU A CA 1
ATOM 748 C C . GLU A 1 98 ? -13.741 -4.373 11.890 1.00 95.06 98 GLU A C 1
ATOM 750 O O . GLU A 1 98 ? -12.860 -3.572 12.204 1.00 95.06 98 GLU A O 1
ATOM 755 N N . MET A 1 99 ? -14.980 -3.963 11.609 1.00 95.62 99 MET A N 1
ATOM 756 C CA . MET A 1 99 ? -15.365 -2.566 11.768 1.00 95.62 99 MET A CA 1
ATOM 757 C C . MET A 1 99 ? -15.563 -2.239 13.249 1.00 95.62 99 MET A C 1
ATOM 759 O O . MET A 1 99 ? -16.450 -2.794 13.893 1.00 95.62 99 MET A O 1
ATOM 763 N N . ILE A 1 100 ? -14.839 -1.233 13.729 1.00 97.25 100 ILE A N 1
ATOM 764 C CA . ILE A 1 100 ? -15.095 -0.595 15.018 1.00 97.25 100 ILE A CA 1
ATOM 765 C C . ILE A 1 100 ? -15.749 0.779 14.822 1.00 97.25 100 ILE A C 1
ATOM 767 O O . ILE A 1 100 ? -15.640 1.423 13.771 1.00 97.25 100 ILE A O 1
ATOM 771 N N . MET A 1 101 ? -16.462 1.246 15.842 1.00 96.00 101 MET A N 1
ATOM 772 C CA . MET A 1 101 ? -17.128 2.548 15.814 1.00 96.00 101 MET A CA 1
ATOM 773 C C . MET A 1 101 ? -16.099 3.676 15.915 1.00 96.00 101 MET A C 1
ATOM 775 O O . MET A 1 101 ? -15.111 3.562 16.633 1.00 96.00 101 MET A O 1
ATOM 779 N N . GLY A 1 102 ? -16.352 4.819 15.273 1.00 92.69 102 GLY A N 1
ATOM 780 C CA . GLY A 1 102 ? -15.430 5.967 15.296 1.00 92.69 102 GLY A CA 1
ATOM 781 C C . GLY A 1 102 ? -15.148 6.579 16.681 1.00 92.69 102 GLY A C 1
ATOM 782 O O . GLY A 1 102 ? -14.262 7.419 16.800 1.00 92.69 102 GLY A O 1
ATOM 783 N N . ASN A 1 103 ? -15.884 6.185 17.726 1.00 93.62 103 ASN A N 1
ATOM 784 C CA . ASN A 1 103 ? -15.606 6.555 19.119 1.00 93.62 103 ASN A CA 1
ATOM 785 C C . ASN A 1 103 ? -14.728 5.528 19.866 1.00 93.62 103 ASN A C 1
ATOM 787 O O . ASN A 1 103 ? -14.349 5.777 21.009 1.00 93.62 103 ASN A O 1
ATOM 791 N N . GLN A 1 104 ? -14.422 4.387 19.247 1.00 96.19 104 GLN A N 1
ATOM 792 C CA . GLN A 1 104 ? -13.488 3.381 19.742 1.00 96.19 104 GLN A CA 1
ATOM 793 C C . GLN A 1 104 ? -12.088 3.654 19.189 1.00 96.19 104 GLN A C 1
ATOM 795 O O . GLN A 1 104 ? -11.909 4.364 18.199 1.00 96.19 104 GLN A O 1
ATOM 800 N N . THR A 1 105 ? -11.072 3.098 19.840 1.00 95.75 105 THR A N 1
ATOM 801 C CA . THR A 1 105 ? -9.678 3.221 19.403 1.00 95.75 105 THR A CA 1
ATOM 802 C C . THR A 1 105 ? -9.219 1.887 18.846 1.00 95.75 105 THR A C 1
ATOM 804 O O . THR A 1 105 ? -9.408 0.889 19.525 1.00 95.75 105 THR A O 1
ATOM 807 N N . GLN A 1 106 ? -8.599 1.902 17.662 1.00 96.88 106 GLN A N 1
ATOM 808 C CA . GLN A 1 106 ? -7.851 0.746 17.166 1.00 96.88 106 GLN A CA 1
ATOM 809 C C . GLN A 1 106 ? -6.701 0.405 18.122 1.00 96.88 106 GLN A C 1
ATOM 811 O O . GLN A 1 106 ? -6.004 1.323 18.588 1.00 96.88 106 GLN A O 1
ATOM 816 N N . THR A 1 107 ? -6.535 -0.872 18.445 1.00 96.06 107 THR A N 1
ATOM 817 C CA . THR A 1 107 ? -5.582 -1.374 19.441 1.00 96.06 107 THR A CA 1
ATOM 818 C C . THR A 1 107 ? -4.832 -2.603 18.951 1.00 96.06 107 THR A C 1
ATOM 820 O O . THR A 1 107 ? -5.359 -3.414 18.206 1.00 96.06 107 THR A O 1
ATOM 823 N N . ASN A 1 108 ? -3.615 -2.805 19.464 1.00 95.62 108 ASN A N 1
ATOM 824 C CA . ASN A 1 108 ? -2.848 -4.017 19.191 1.00 95.62 108 ASN A CA 1
ATOM 825 C C . ASN A 1 108 ? -3.458 -5.223 19.925 1.00 95.62 108 ASN A C 1
ATOM 827 O O . ASN A 1 108 ? -3.064 -5.543 21.051 1.00 95.62 108 ASN A O 1
ATOM 831 N N . ASN A 1 109 ? -4.452 -5.853 19.305 1.00 94.62 109 ASN A N 1
ATOM 832 C CA . ASN A 1 109 ? -5.200 -6.981 19.862 1.00 94.62 109 ASN A CA 1
ATOM 833 C C . ASN A 1 109 ? -5.169 -8.235 18.965 1.00 94.62 109 ASN A C 1
ATOM 835 O O . ASN A 1 109 ? -5.862 -9.213 19.245 1.00 94.62 109 ASN A O 1
ATOM 839 N N . GLY A 1 110 ? -4.349 -8.221 17.910 1.00 91.38 110 GLY A N 1
ATOM 840 C CA . GLY A 1 110 ? -4.204 -9.328 16.963 1.00 91.38 110 GLY A CA 1
ATOM 841 C C . GLY A 1 110 ? -5.353 -9.471 15.961 1.00 91.38 110 GLY A C 1
ATOM 842 O O . GLY A 1 110 ? -5.322 -10.396 15.154 1.00 91.38 110 GLY A O 1
ATOM 843 N N . THR A 1 111 ? -6.342 -8.578 15.991 1.00 93.44 111 THR A N 1
ATOM 844 C CA . THR A 1 111 ? -7.403 -8.475 14.985 1.00 93.44 111 THR A CA 1
ATOM 845 C C . THR A 1 111 ? -7.189 -7.194 14.203 1.00 93.44 111 THR A C 1
ATOM 847 O O . THR A 1 111 ? -6.952 -6.153 14.802 1.00 93.44 111 THR A O 1
ATOM 850 N N . ILE A 1 112 ? -7.281 -7.261 12.873 1.00 95.25 112 ILE A N 1
ATOM 851 C CA . ILE A 1 112 ? -7.235 -6.040 12.072 1.00 95.25 112 ILE A CA 1
ATOM 852 C C . ILE A 1 112 ? -8.531 -5.272 12.313 1.00 95.25 112 ILE A C 1
ATOM 854 O O . ILE A 1 112 ? -9.617 -5.781 12.029 1.00 95.25 112 ILE A O 1
ATOM 858 N N . GLU A 1 113 ? -8.430 -4.049 12.805 1.00 96.81 113 GLU A N 1
ATOM 859 C CA . GLU A 1 113 ? -9.571 -3.178 13.061 1.00 96.81 113 GLU A CA 1
ATOM 860 C C . GLU A 1 113 ? -9.649 -2.090 11.987 1.00 96.81 113 GLU A C 1
ATOM 862 O O . GLU A 1 113 ? -8.639 -1.545 11.548 1.00 96.81 113 GLU A O 1
ATOM 867 N N . LYS A 1 114 ? -10.853 -1.695 11.571 1.00 96.56 114 LYS A N 1
ATOM 868 C CA . LYS A 1 114 ? -11.076 -0.595 10.616 1.00 96.56 114 LYS A CA 1
ATOM 869 C C . LYS A 1 114 ? -12.171 0.346 11.085 1.00 96.56 114 LYS A C 1
ATOM 871 O O . LYS A 1 114 ? -13.129 -0.067 11.734 1.00 96.56 114 LYS A O 1
ATOM 876 N N . TYR A 1 115 ? -12.094 1.601 10.664 1.00 97.19 115 TYR A N 1
ATOM 877 C CA . TYR A 1 115 ? -13.242 2.501 10.699 1.00 97.19 115 TYR A CA 1
ATOM 878 C C . TYR A 1 115 ? -13.912 2.568 9.331 1.00 97.19 115 TYR A C 1
ATOM 880 O O . TYR A 1 115 ? -13.250 2.544 8.294 1.00 97.19 115 TYR A O 1
ATOM 888 N N . CYS A 1 116 ? -15.229 2.749 9.333 1.00 96.69 116 CYS A N 1
ATOM 889 C CA . CYS A 1 116 ? -15.986 3.070 8.131 1.00 96.69 116 CYS A CA 1
ATOM 890 C C . CYS A 1 116 ? -16.474 4.512 8.184 1.00 96.69 116 CYS A C 1
ATOM 892 O O . CYS A 1 116 ? -16.932 4.985 9.227 1.00 96.69 116 CYS A O 1
ATOM 894 N N . TYR A 1 117 ? -16.405 5.219 7.053 1.00 94.44 117 TYR A N 1
ATOM 895 C CA . TYR A 1 117 ? -16.925 6.582 6.977 1.00 94.44 117 TYR A CA 1
ATOM 896 C C . TYR A 1 117 ? -18.403 6.603 7.396 1.00 94.44 117 TYR A C 1
ATOM 898 O O . TYR A 1 117 ? -19.204 5.800 6.921 1.00 94.44 117 TYR A O 1
ATOM 906 N N . GLY A 1 118 ? -18.755 7.487 8.333 1.00 95.00 118 GLY A N 1
ATOM 907 C CA . GLY A 1 118 ? -20.112 7.569 8.883 1.00 95.00 118 GLY A CA 1
ATOM 908 C C . GLY A 1 118 ? -20.575 6.331 9.664 1.00 95.00 118 GLY A C 1
ATOM 909 O O . GLY A 1 118 ? -21.779 6.152 9.814 1.00 95.00 118 GLY A O 1
ATOM 910 N N . ASN A 1 119 ? -19.660 5.476 10.140 1.00 95.00 119 ASN A N 1
ATOM 911 C CA . ASN A 1 119 ? -19.973 4.192 10.782 1.00 95.00 119 ASN A CA 1
ATOM 912 C C . ASN A 1 119 ? -20.906 3.300 9.931 1.00 95.00 119 ASN A C 1
ATOM 914 O O . ASN A 1 119 ? -21.779 2.619 10.463 1.00 95.00 119 ASN A O 1
ATOM 918 N N . SER A 1 120 ? -20.745 3.323 8.605 1.00 95.50 120 SER A N 1
ATOM 919 C CA . SER A 1 120 ? -21.550 2.531 7.672 1.00 95.50 120 SER A CA 1
ATOM 920 C C . SER A 1 120 ? -20.678 1.527 6.927 1.00 95.50 120 SER A C 1
ATOM 922 O O . SER A 1 120 ? -19.783 1.905 6.169 1.00 95.50 120 SER A O 1
ATOM 924 N N . THR A 1 121 ? -20.972 0.241 7.101 1.00 94.06 121 THR A N 1
ATOM 925 C CA . THR A 1 121 ? -20.307 -0.857 6.384 1.00 94.06 121 THR A CA 1
ATOM 926 C C . THR A 1 121 ? -20.456 -0.737 4.865 1.00 94.06 121 THR A C 1
ATOM 928 O O . THR A 1 121 ? -19.511 -1.034 4.138 1.00 94.06 121 THR A O 1
ATOM 931 N N . ASP A 1 122 ? -21.581 -0.212 4.372 1.00 95.88 122 ASP A N 1
ATOM 932 C CA . ASP A 1 122 ? -21.795 0.038 2.940 1.00 95.88 122 ASP A CA 1
ATOM 933 C C . ASP A 1 122 ? -20.775 1.033 2.375 1.00 95.88 122 ASP A C 1
ATOM 935 O O . ASP A 1 122 ? -20.245 0.857 1.275 1.00 95.88 122 ASP A O 1
ATOM 939 N N . LEU A 1 123 ? -20.443 2.066 3.153 1.00 95.06 123 LEU A N 1
ATOM 940 C CA . LEU A 1 123 ? -19.433 3.044 2.766 1.00 95.06 123 LEU A CA 1
ATOM 941 C C . LEU A 1 123 ? -18.018 2.457 2.809 1.00 95.06 123 LEU A C 1
ATOM 943 O O . LEU A 1 123 ? -17.207 2.835 1.967 1.00 95.06 123 LEU A O 1
ATOM 947 N N . CYS A 1 124 ? -17.739 1.500 3.698 1.00 94.94 124 CYS A N 1
ATOM 948 C CA . CYS A 1 124 ? -16.504 0.710 3.646 1.00 94.94 124 CYS A CA 1
ATOM 949 C C . CYS A 1 124 ? -16.417 -0.141 2.377 1.00 94.94 124 CYS A C 1
ATOM 951 O O . CYS A 1 124 ? -15.391 -0.142 1.705 1.00 94.94 124 CYS A O 1
ATOM 953 N N . ASN A 1 125 ? -17.503 -0.812 1.995 1.00 93.38 125 ASN A N 1
ATOM 954 C CA . ASN A 1 125 ? -17.522 -1.640 0.788 1.00 93.38 125 ASN A CA 1
ATOM 955 C C . ASN A 1 125 ? -17.320 -0.813 -0.488 1.00 93.38 125 ASN A C 1
ATOM 957 O O . ASN A 1 125 ? -16.715 -1.288 -1.444 1.00 93.38 125 ASN A O 1
ATOM 961 N N . MET A 1 126 ? -17.793 0.437 -0.499 1.00 93.69 126 MET A N 1
ATOM 962 C CA . MET A 1 126 ? -17.650 1.330 -1.649 1.00 93.69 126 MET A CA 1
ATOM 963 C C . MET A 1 126 ? -16.335 2.124 -1.655 1.00 93.69 126 MET A C 1
ATOM 965 O O . MET A 1 126 ? -15.846 2.475 -2.727 1.00 93.69 126 MET A O 1
ATOM 969 N N . ARG A 1 127 ? -15.782 2.478 -0.486 1.00 93.12 127 ARG A N 1
ATOM 970 C CA . ARG A 1 127 ? -14.658 3.429 -0.371 1.00 93.12 127 ARG A CA 1
ATOM 971 C C . ARG A 1 127 ? -13.425 2.885 0.345 1.00 93.12 127 ARG A C 1
ATOM 973 O O . ARG A 1 127 ? -12.412 3.572 0.332 1.00 93.12 127 ARG A O 1
ATOM 980 N N . GLY A 1 128 ? -13.472 1.680 0.894 1.00 95.56 128 GLY A N 1
ATOM 981 C CA . GLY A 1 128 ? -12.417 1.115 1.730 1.00 95.56 128 GLY A CA 1
ATOM 982 C C . GLY A 1 128 ? -12.575 1.446 3.213 1.00 95.56 128 GLY A C 1
ATOM 983 O O . GLY A 1 128 ? -13.344 2.329 3.606 1.00 95.56 128 GLY A O 1
ATOM 984 N N . GLY A 1 129 ? -11.830 0.708 4.030 1.00 96.12 129 GLY A N 1
ATOM 985 C CA . GLY A 1 129 ? -11.662 0.955 5.454 1.00 96.12 129 GLY A CA 1
ATOM 986 C C . GLY A 1 129 ? -10.653 2.068 5.721 1.00 96.12 129 GLY A C 1
ATOM 987 O O . GLY A 1 129 ? -9.744 2.330 4.934 1.00 96.12 129 GLY A O 1
ATOM 988 N N . LEU A 1 130 ? -10.825 2.734 6.855 1.00 96.31 130 LEU A N 1
ATOM 989 C CA . LEU A 1 130 ? -9.902 3.737 7.365 1.00 96.31 130 LEU A CA 1
ATOM 990 C C . LEU A 1 130 ? -9.109 3.124 8.518 1.00 96.31 130 LEU A C 1
ATOM 992 O O . LEU A 1 130 ? -9.691 2.585 9.459 1.00 96.31 130 LEU A O 1
ATOM 996 N N . PHE A 1 131 ? -7.790 3.250 8.453 1.00 96.38 131 PHE A N 1
ATOM 997 C CA . PHE A 1 131 ? -6.863 2.658 9.410 1.00 96.38 131 PHE A CA 1
ATOM 998 C C . PHE A 1 131 ? -5.977 3.751 10.004 1.00 96.38 131 PHE A C 1
ATOM 1000 O O . PHE A 1 131 ? -5.559 4.677 9.303 1.00 96.38 131 PHE A O 1
ATOM 1007 N N . LYS A 1 132 ? -5.679 3.656 11.298 1.00 95.44 132 LYS A N 1
ATOM 1008 C CA . LYS A 1 132 ? -4.557 4.375 11.897 1.00 95.44 132 LYS A CA 1
ATOM 1009 C C . LYS A 1 132 ? -3.266 3.809 11.327 1.00 95.44 132 LYS A C 1
ATOM 1011 O O . LYS A 1 132 ? -3.206 2.648 10.938 1.00 95.44 132 LYS A O 1
ATOM 1016 N N . TRP A 1 133 ? -2.230 4.641 11.303 1.00 93.50 133 TRP A N 1
ATOM 1017 C CA . TRP A 1 133 ? -0.918 4.223 10.818 1.00 93.50 133 TRP A CA 1
ATOM 1018 C C . TRP A 1 133 ? -0.414 2.981 11.555 1.00 93.50 133 TRP A C 1
ATOM 1020 O O . TRP A 1 133 ? -0.031 2.013 10.913 1.00 93.50 133 TRP A O 1
ATOM 1030 N N . ASP A 1 134 ? -0.499 2.986 12.887 1.00 94.12 134 ASP A N 1
ATOM 1031 C CA . ASP A 1 134 ? -0.034 1.862 13.701 1.00 94.12 134 ASP A CA 1
ATOM 1032 C C . ASP A 1 134 ? -0.785 0.566 13.366 1.00 94.12 134 ASP A C 1
ATOM 1034 O O . ASP A 1 134 ? -0.159 -0.474 13.225 1.00 94.12 134 ASP A O 1
ATOM 1038 N N . GLU A 1 135 ? -2.100 0.642 13.147 1.00 95.19 135 GLU A N 1
ATOM 1039 C CA . GLU A 1 135 ? -2.931 -0.497 12.737 1.00 95.19 135 GLU A CA 1
ATOM 1040 C C . GLU A 1 135 ? -2.532 -1.020 11.349 1.00 95.19 135 GLU A C 1
ATOM 1042 O O . GLU A 1 135 ? -2.299 -2.212 11.159 1.00 95.19 135 GLU A O 1
ATOM 1047 N N . LEU A 1 136 ? -2.384 -0.114 10.374 1.00 92.44 136 LEU A N 1
ATOM 1048 C CA . LEU A 1 136 ? -2.004 -0.460 9.002 1.00 92.44 136 LEU A CA 1
ATOM 1049 C C . LEU A 1 136 ? -0.599 -1.079 8.928 1.00 92.44 136 LEU A C 1
ATOM 1051 O O . LEU A 1 136 ? -0.343 -1.932 8.082 1.00 92.44 136 LEU A O 1
ATOM 1055 N N . MET A 1 137 ? 0.295 -0.663 9.825 1.00 92.56 137 MET A N 1
ATOM 1056 C CA . MET A 1 137 ? 1.648 -1.201 9.975 1.00 92.56 137 MET A CA 1
ATOM 1057 C C . MET A 1 137 ? 1.718 -2.387 10.951 1.00 92.56 137 MET A C 1
ATOM 1059 O O . MET A 1 137 ? 2.816 -2.800 11.322 1.00 92.56 137 MET A O 1
ATOM 1063 N N . GLN A 1 138 ? 0.572 -2.926 11.386 1.00 90.75 138 GLN A N 1
ATOM 1064 C CA . GLN A 1 138 ? 0.464 -4.048 12.329 1.00 90.75 138 GLN A CA 1
ATOM 1065 C C . GLN A 1 138 ? 1.252 -3.851 13.633 1.00 90.75 138 GLN A C 1
ATOM 1067 O O . GLN A 1 138 ? 1.783 -4.797 14.215 1.00 90.75 138 GLN A O 1
ATOM 1072 N N . TYR A 1 139 ? 1.355 -2.606 14.096 1.00 89.44 139 TYR A N 1
ATOM 1073 C CA . TYR A 1 139 ? 2.129 -2.198 15.268 1.00 89.44 139 TYR A CA 1
ATOM 1074 C C . TYR A 1 139 ? 3.603 -2.642 15.229 1.00 89.44 139 TYR A C 1
ATOM 1076 O O . TYR A 1 139 ? 4.266 -2.690 16.269 1.00 89.44 139 TYR A O 1
ATOM 1084 N N . CYS A 1 140 ? 4.141 -2.949 14.044 1.00 82.31 140 CYS A N 1
ATOM 1085 C CA . CYS A 1 140 ? 5.558 -3.215 13.868 1.00 82.31 140 CYS A CA 1
ATOM 1086 C C . CYS A 1 140 ? 6.336 -1.899 13.984 1.00 82.31 140 CYS A C 1
ATOM 1088 O O . CYS A 1 140 ? 6.067 -0.933 13.270 1.00 82.31 140 CYS A O 1
ATOM 1090 N N . ALA A 1 141 ? 7.312 -1.859 14.893 1.00 65.75 141 ALA A N 1
ATOM 1091 C CA . ALA A 1 141 ? 8.282 -0.772 14.932 1.00 65.75 141 ALA A CA 1
ATOM 1092 C C . ALA A 1 141 ? 9.196 -0.859 13.698 1.00 65.75 141 ALA A C 1
ATOM 1094 O O . ALA A 1 141 ? 9.606 -1.955 13.312 1.00 65.75 141 ALA A O 1
ATOM 1095 N N . ILE A 1 142 ? 9.480 0.299 13.099 1.00 55.75 142 ILE A N 1
ATOM 1096 C CA . ILE A 1 142 ? 10.469 0.466 12.025 1.00 55.75 142 ILE A CA 1
ATOM 1097 C C . ILE A 1 142 ? 11.871 0.459 12.635 1.00 55.75 142 ILE A C 1
ATOM 1099 O O . ILE A 1 142 ? 12.039 1.114 13.692 1.00 55.75 142 ILE A O 1
#

pLDDT: mean 82.13, std 14.5, range [45.62, 97.25]

Radius of gyration: 20.92 Å; chains: 1; bounding box: 52×28×54 Å